Protein AF-A0A800MAT1-F1 (afdb_monomer_lite)

pLDDT: mean 88.36, std 10.91, range [45.16, 96.62]

Secondary structure (DSSP, 8-state):
-----EEEES-THHHHHHHHH-SSSEEEEEE-SS--HHHHHHHHHHTHHHHHHHHH-TT--EEEEE---

Radius of gyration: 12.05 Å; 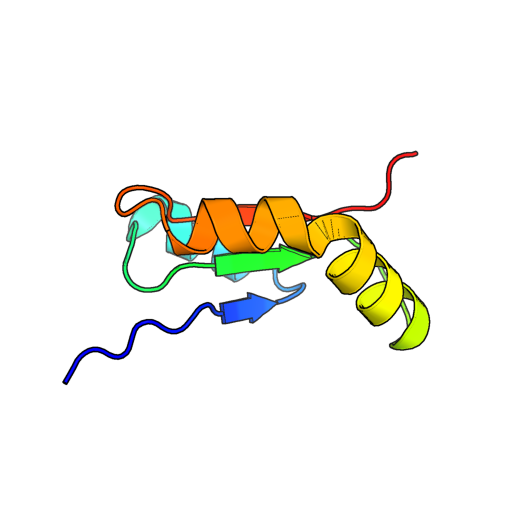chains: 1; bounding box: 26×22×38 Å

Structure (mmCIF, N/CA/C/O backbone):
data_AF-A0A800MAT1-F1
#
_entry.id   AF-A0A800MAT1-F1
#
loop_
_atom_site.group_PDB
_atom_site.id
_atom_site.type_symbol
_atom_site.label_atom_id
_atom_site.label_alt_id
_atom_site.label_comp_id
_atom_site.label_asym_id
_atom_site.label_entity_id
_atom_site.label_seq_id
_atom_site.pdbx_PDB_ins_code
_atom_site.Cartn_x
_atom_site.Cartn_y
_atom_site.Cartn_z
_atom_site.occupancy
_atom_site.B_iso_or_equiv
_atom_site.auth_seq_id
_atom_site.auth_comp_id
_atom_site.auth_asym_id
_atom_site.auth_atom_id
_atom_site.pdbx_PDB_model_num
ATOM 1 N N . MET A 1 1 ? -3.579 5.461 22.856 1.00 45.16 1 MET A N 1
ATOM 2 C CA . MET A 1 1 ? -4.345 5.900 21.673 1.00 45.16 1 MET A CA 1
ATOM 3 C C . MET A 1 1 ? -3.788 5.140 20.481 1.00 45.16 1 MET A C 1
ATOM 5 O O . MET A 1 1 ? -2.669 5.426 20.082 1.00 45.16 1 MET A O 1
ATOM 9 N N . GLN A 1 2 ? -4.477 4.100 20.006 1.00 53.66 2 GLN A N 1
ATOM 10 C CA . GLN A 1 2 ? -4.119 3.473 18.729 1.00 53.66 2 GLN A CA 1
ATOM 11 C C . GLN A 1 2 ? -4.641 4.415 17.638 1.00 53.66 2 GLN A C 1
ATOM 13 O O . GLN A 1 2 ? -5.776 4.872 17.733 1.00 53.66 2 GLN A O 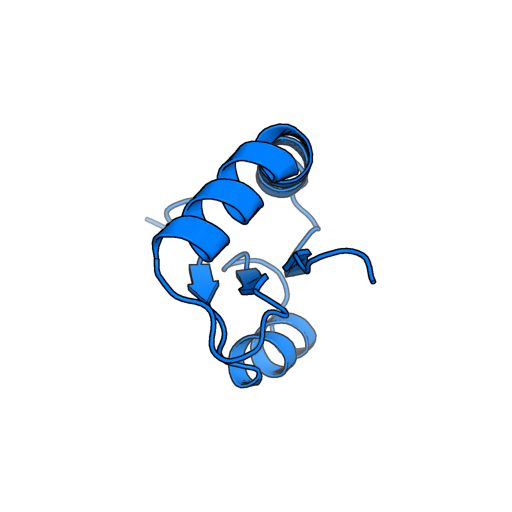1
ATOM 18 N N . GLN A 1 3 ? -3.797 4.800 16.693 1.00 61.62 3 GLN A N 1
ATOM 19 C CA . GLN A 1 3 ? -4.184 5.669 15.584 1.00 61.62 3 GLN A CA 1
ATOM 20 C C . GLN A 1 3 ? -4.405 4.790 14.348 1.00 61.62 3 GLN A C 1
ATOM 22 O O . GLN A 1 3 ? -3.608 3.875 14.122 1.00 61.62 3 GLN A O 1
ATOM 27 N N . ASP A 1 4 ? -5.447 5.075 13.565 1.00 74.75 4 ASP A N 1
ATOM 28 C CA . ASP A 1 4 ? -5.805 4.348 12.337 1.00 74.75 4 ASP A CA 1
ATOM 29 C C . ASP A 1 4 ? -4.852 4.699 11.182 1.00 74.75 4 ASP A C 1
ATOM 31 O O . ASP A 1 4 ? -5.222 5.317 10.186 1.00 74.75 4 ASP A O 1
ATOM 35 N N . PHE A 1 5 ? -3.577 4.345 11.341 1.00 86.25 5 PHE A N 1
ATOM 36 C CA . PHE A 1 5 ? -2.555 4.542 10.321 1.00 86.25 5 PHE A CA 1
ATOM 37 C C . PHE A 1 5 ? -2.336 3.280 9.489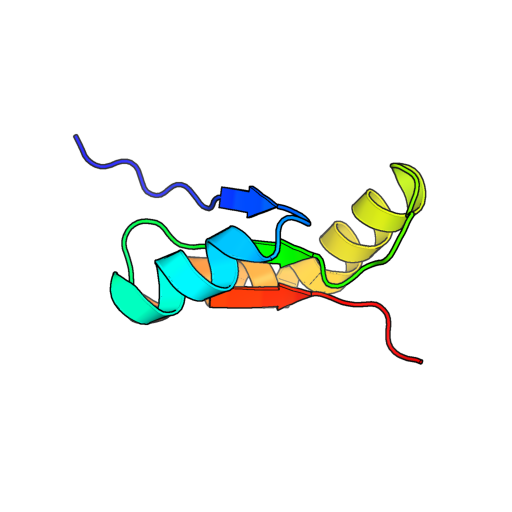 1.00 86.25 5 PHE A C 1
ATOM 39 O O . PHE A 1 5 ? -2.409 2.150 9.978 1.00 86.25 5 PHE A O 1
ATOM 46 N N . VAL A 1 6 ? -1.978 3.505 8.227 1.00 91.44 6 VAL A N 1
ATOM 47 C CA . VAL A 1 6 ? -1.563 2.467 7.286 1.00 91.44 6 VAL A CA 1
ATOM 48 C C . VAL A 1 6 ? -0.081 2.655 6.980 1.00 91.44 6 VAL A C 1
ATOM 50 O O . VAL A 1 6 ? 0.349 3.740 6.592 1.00 91.44 6 VAL A O 1
ATOM 53 N N . ILE A 1 7 ? 0.711 1.598 7.142 1.00 93.19 7 ILE A N 1
ATOM 54 C CA . ILE A 1 7 ? 2.127 1.590 6.762 1.00 93.19 7 ILE A CA 1
ATOM 55 C C . ILE A 1 7 ? 2.219 1.310 5.264 1.00 93.19 7 ILE A C 1
ATOM 57 O O . ILE A 1 7 ? 1.658 0.328 4.794 1.00 93.19 7 ILE A O 1
ATOM 61 N N . VAL A 1 8 ? 2.962 2.124 4.514 1.00 94.69 8 VAL A N 1
ATOM 62 C CA . VAL A 1 8 ? 3.219 1.893 3.084 1.00 94.69 8 VAL A CA 1
ATOM 63 C C . VAL A 1 8 ? 4.705 1.615 2.884 1.00 94.69 8 VAL A C 1
ATOM 65 O O . VAL A 1 8 ? 5.533 2.461 3.215 1.00 94.69 8 VAL A O 1
ATOM 68 N N . SER A 1 9 ? 5.064 0.441 2.356 1.00 93.75 9 SER A N 1
ATOM 69 C CA . SER A 1 9 ? 6.471 0.041 2.195 1.00 93.75 9 SER A CA 1
ATOM 70 C C . SER A 1 9 ? 6.708 -0.840 0.967 1.00 93.75 9 SER A C 1
ATOM 72 O O . SER A 1 9 ? 5.810 -1.546 0.525 1.00 93.75 9 SER A O 1
ATOM 74 N N . LYS A 1 10 ? 7.932 -0.818 0.421 1.00 91.81 10 LYS A N 1
ATOM 75 C CA . LYS A 1 10 ? 8.430 -1.805 -0.567 1.00 91.81 10 LYS A CA 1
ATOM 76 C C . LYS A 1 10 ? 9.077 -3.026 0.099 1.00 91.81 10 LYS A C 1
ATOM 78 O O . LYS A 1 10 ? 9.436 -3.979 -0.582 1.00 91.81 10 LYS A O 1
ATOM 83 N N . ASP A 1 11 ? 9.281 -2.965 1.411 1.00 91.06 11 ASP A N 1
ATOM 84 C CA . ASP A 1 11 ? 10.003 -3.980 2.165 1.00 91.06 11 ASP A CA 1
ATOM 85 C C . ASP A 1 11 ? 9.116 -5.206 2.427 1.00 91.06 11 ASP A C 1
ATOM 87 O O . ASP A 1 11 ? 8.049 -5.112 3.042 1.00 91.06 11 ASP A O 1
ATOM 91 N N . GLY A 1 12 ? 9.571 -6.358 1.932 1.00 87.38 12 GLY A N 1
ATOM 92 C CA . GLY A 1 12 ? 8.868 -7.631 2.025 1.00 87.38 12 GLY A CA 1
ATOM 93 C C . GLY A 1 12 ? 8.689 -8.135 3.457 1.00 87.38 12 GLY A C 1
ATOM 94 O O . GLY A 1 12 ? 7.755 -8.900 3.700 1.00 87.38 12 GLY A O 1
ATOM 95 N N . ASP A 1 13 ? 9.490 -7.669 4.414 1.00 90.69 13 ASP A N 1
ATOM 96 C CA . ASP A 1 13 ? 9.392 -8.096 5.813 1.00 90.69 13 ASP A CA 1
ATOM 97 C C . ASP A 1 13 ? 8.046 -7.695 6.438 1.00 90.69 13 ASP A C 1
ATOM 99 O O . ASP A 1 13 ? 7.477 -8.427 7.256 1.00 90.69 13 ASP A O 1
ATOM 103 N N . PHE A 1 14 ? 7.443 -6.596 5.969 1.00 89.94 14 PHE A N 1
ATOM 104 C CA . PHE A 1 14 ? 6.099 -6.199 6.393 1.00 89.94 14 PHE A CA 1
ATOM 105 C C . PHE A 1 14 ? 5.017 -7.176 5.936 1.00 89.94 14 PHE A C 1
ATOM 107 O O . PHE A 1 14 ? 4.018 -7.334 6.633 1.00 89.94 14 PHE A O 1
ATOM 114 N N . ARG A 1 15 ? 5.212 -7.895 4.821 1.00 88.31 15 ARG A N 1
ATOM 115 C CA . ARG A 1 15 ? 4.287 -8.964 4.415 1.00 88.31 15 ARG A CA 1
ATOM 116 C C . ARG A 1 15 ? 4.263 -10.065 5.459 1.00 88.31 15 ARG A C 1
ATOM 118 O O . ARG A 1 15 ? 3.189 -10.521 5.846 1.00 88.31 15 ARG A O 1
ATOM 125 N N . GLN A 1 16 ? 5.443 -10.505 5.895 1.00 88.38 16 GLN A N 1
ATOM 126 C CA . GLN A 1 16 ? 5.544 -11.533 6.918 1.00 88.38 16 GLN A CA 1
ATOM 127 C C . GLN A 1 16 ? 4.914 -11.026 8.214 1.00 88.38 16 GLN A C 1
ATOM 129 O O . GLN A 1 16 ? 4.061 -11.706 8.776 1.00 88.38 16 GLN A O 1
ATOM 134 N N . LEU A 1 17 ? 5.252 -9.812 8.643 1.00 87.62 17 LEU A N 1
ATOM 135 C CA . LEU A 1 17 ? 4.716 -9.234 9.870 1.00 87.62 17 LEU A CA 1
ATOM 136 C C . LEU A 1 17 ? 3.180 -9.113 9.852 1.00 87.62 17 LEU A C 1
ATOM 138 O O . LEU A 1 17 ? 2.546 -9.533 10.819 1.00 87.62 17 LEU A O 1
ATOM 142 N N . SER A 1 18 ? 2.576 -8.639 8.757 1.00 87.69 18 SER A N 1
ATOM 143 C CA . SER A 1 18 ? 1.113 -8.553 8.611 1.00 87.69 18 SER A CA 1
ATOM 144 C C . SER A 1 18 ? 0.425 -9.912 8.644 1.00 87.69 18 SER A C 1
ATOM 146 O O . SER A 1 18 ? -0.630 -10.044 9.258 1.00 87.69 18 SER A O 1
ATOM 148 N N . LEU A 1 19 ? 1.019 -10.938 8.027 1.00 87.19 19 LEU A N 1
ATOM 149 C CA . LEU A 1 19 ? 0.467 -12.297 8.061 1.00 87.19 19 LEU A CA 1
ATOM 150 C C . LEU A 1 19 ? 0.494 -12.901 9.471 1.00 87.19 19 LEU A C 1
ATOM 152 O O . LEU A 1 19 ? -0.396 -13.668 9.817 1.00 87.19 19 LEU A O 1
ATOM 156 N N . HIS A 1 20 ? 1.499 -12.559 10.284 1.00 88.12 20 HIS A N 1
ATOM 157 C CA . HIS A 1 20 ? 1.623 -13.083 11.647 1.00 88.12 20 HIS A CA 1
ATOM 158 C C . HIS A 1 20 ? 0.808 -12.289 12.675 1.00 88.12 20 HIS A C 1
ATOM 160 O O . HIS A 1 20 ? 0.349 -12.871 13.653 1.00 88.12 20 HIS A O 1
ATOM 166 N N . ARG A 1 21 ? 0.667 -10.967 12.502 1.00 85.62 21 ARG A N 1
ATOM 167 C CA . ARG A 1 21 ? 0.038 -10.079 13.498 1.00 85.62 21 ARG A CA 1
ATOM 168 C C . ARG A 1 21 ? -1.377 -9.624 13.155 1.00 85.62 21 ARG A C 1
ATOM 170 O O . ARG A 1 21 ? -2.076 -9.186 14.061 1.00 85.62 21 ARG A O 1
ATOM 177 N N . GLY A 1 22 ? -1.803 -9.730 11.897 1.00 83.75 22 GLY A N 1
ATOM 178 C CA . GLY A 1 22 ? -3.077 -9.164 11.461 1.00 83.75 22 GLY A CA 1
ATOM 179 C C . GLY A 1 22 ? -3.107 -7.635 11.584 1.00 83.75 22 GLY A C 1
ATOM 180 O O . GLY A 1 22 ? -2.067 -6.979 11.622 1.00 83.75 22 GLY A O 1
ATOM 181 N N . SER A 1 23 ? -4.312 -7.069 11.613 1.00 80.31 23 SER A N 1
ATOM 182 C CA . SER A 1 23 ? -4.547 -5.646 11.880 1.00 80.31 23 SER A CA 1
ATOM 183 C C . SER A 1 23 ? -4.824 -5.435 13.380 1.00 80.31 23 SER A C 1
ATOM 185 O O . SER A 1 23 ? -5.538 -6.260 13.955 1.00 80.31 23 SER A O 1
ATOM 187 N N . PRO A 1 24 ? -4.340 -4.353 14.034 1.00 82.31 24 PRO A N 1
ATOM 188 C CA . PRO A 1 24 ? -3.421 -3.312 13.549 1.00 82.31 24 PRO A CA 1
ATOM 189 C C . PRO A 1 24 ? -1.916 -3.641 13.757 1.00 82.31 24 PRO A C 1
ATOM 191 O O . PRO A 1 24 ? -1.565 -4.333 14.718 1.00 82.31 24 PRO A O 1
ATOM 194 N N . PRO A 1 25 ? -0.995 -3.066 12.942 1.00 87.50 25 PRO A N 1
ATOM 195 C CA . PRO A 1 25 ? -1.236 -2.057 11.905 1.00 87.50 25 PRO A CA 1
ATOM 196 C C . PRO A 1 25 ? -1.614 -2.653 10.543 1.00 87.50 25 PRO A C 1
ATOM 198 O O . PRO A 1 25 ? -1.181 -3.744 10.177 1.00 87.50 25 PRO A O 1
ATOM 201 N N . LYS A 1 26 ? -2.360 -1.876 9.754 1.00 92.44 26 LYS A N 1
ATOM 202 C CA . LYS A 1 26 ? -2.602 -2.164 8.337 1.00 92.44 26 LYS A CA 1
ATOM 203 C C . LYS A 1 26 ? -1.364 -1.855 7.504 1.00 92.44 26 LYS A C 1
ATOM 205 O O . LYS A 1 26 ? -0.679 -0.859 7.749 1.00 92.44 26 LYS A O 1
ATOM 210 N N . VAL A 1 27 ? -1.102 -2.671 6.487 1.00 95.25 27 VAL A N 1
ATOM 211 C CA . VAL A 1 27 ? 0.065 -2.520 5.610 1.00 95.25 27 VAL A CA 1
ATOM 212 C C . VAL A 1 27 ? -0.347 -2.496 4.141 1.00 95.25 27 VAL A C 1
ATOM 214 O O . VAL A 1 27 ? -1.079 -3.359 3.669 1.00 95.25 27 VAL A O 1
ATOM 217 N N . ILE A 1 28 ? 0.202 -1.543 3.394 1.00 96.25 28 ILE A N 1
ATOM 218 C CA . ILE A 1 28 ? 0.243 -1.545 1.935 1.00 96.25 28 ILE A CA 1
ATOM 219 C C . ILE A 1 28 ? 1.662 -1.909 1.501 1.00 96.25 28 ILE A C 1
ATOM 221 O O . ILE A 1 28 ? 2.610 -1.152 1.727 1.00 96.25 28 ILE A O 1
ATOM 225 N N . LEU A 1 29 ? 1.804 -3.058 0.845 1.00 95.94 29 LEU A N 1
ATOM 226 C CA . LEU A 1 29 ? 3.063 -3.487 0.251 1.00 95.94 29 LEU A CA 1
ATOM 227 C C . LEU A 1 29 ? 3.118 -3.079 -1.222 1.00 95.94 29 LEU A C 1
ATOM 229 O O . LEU A 1 29 ? 2.295 -3.499 -2.038 1.00 95.94 29 LEU A O 1
ATOM 233 N N . LEU A 1 30 ? 4.126 -2.289 -1.568 1.00 95.56 30 LEU A N 1
ATOM 234 C CA . LEU A 1 30 ? 4.434 -1.876 -2.927 1.00 95.56 30 LEU A CA 1
ATOM 235 C C . LEU A 1 30 ? 5.292 -2.954 -3.601 1.00 95.56 30 LEU A C 1
ATOM 237 O O . LEU A 1 30 ? 6.516 -2.954 -3.489 1.00 95.56 30 LEU A O 1
ATOM 241 N N . ALA A 1 31 ? 4.645 -3.859 -4.332 1.00 93.38 31 ALA A N 1
ATOM 242 C CA . ALA A 1 31 ? 5.272 -4.860 -5.192 1.00 93.38 31 ALA A CA 1
ATOM 243 C C . ALA A 1 31 ? 5.757 -4.225 -6.507 1.00 93.38 31 ALA A C 1
ATOM 245 O O . ALA A 1 31 ? 5.337 -4.582 -7.608 1.00 93.38 31 ALA A O 1
ATOM 246 N N . VAL A 1 32 ? 6.633 -3.234 -6.375 1.00 89.12 32 VAL A N 1
ATOM 247 C CA . VAL A 1 32 ? 7.364 -2.600 -7.470 1.00 89.12 32 VAL A CA 1
ATOM 248 C C . VAL A 1 32 ? 8.846 -2.828 -7.215 1.00 89.12 32 VAL A C 1
ATOM 250 O O . VAL A 1 32 ? 9.287 -2.767 -6.070 1.00 89.12 32 VAL A O 1
ATOM 253 N N . GLY A 1 33 ? 9.619 -3.113 -8.264 1.00 85.38 33 GLY A N 1
ATOM 254 C CA . GLY A 1 33 ? 11.075 -3.222 -8.146 1.00 85.38 33 GLY A CA 1
ATOM 255 C C . GLY A 1 33 ? 11.726 -1.876 -7.797 1.00 85.38 33 GLY A C 1
ATOM 256 O O . GLY A 1 33 ? 11.174 -1.040 -7.076 1.00 85.38 33 GLY A O 1
ATOM 257 N N . ASN A 1 34 ? 12.899 -1.604 -8.367 1.00 85.31 34 ASN A N 1
ATOM 258 C CA . ASN A 1 34 ? 13.501 -0.273 -8.274 1.00 85.31 34 ASN A CA 1
ATOM 259 C C . ASN A 1 34 ? 12.679 0.741 -9.084 1.00 85.31 34 ASN A C 1
ATOM 261 O O . ASN A 1 34 ? 12.941 1.002 -10.252 1.00 85.31 34 ASN A O 1
ATOM 265 N N . ALA A 1 35 ? 11.653 1.292 -8.442 1.00 87.75 35 ALA A N 1
ATOM 266 C CA . ALA A 1 35 ? 10.807 2.347 -8.965 1.00 87.75 35 ALA A CA 1
ATOM 267 C C . ALA A 1 35 ? 11.182 3.680 -8.314 1.00 87.75 35 ALA A C 1
ATOM 269 O O . ALA A 1 35 ? 11.323 3.771 -7.088 1.00 87.75 35 ALA A O 1
ATOM 270 N N . GLY A 1 36 ? 11.330 4.708 -9.149 1.00 91.81 36 GLY A N 1
ATOM 271 C CA . GLY A 1 36 ? 11.470 6.086 -8.692 1.00 91.81 36 GLY A CA 1
ATOM 272 C C . GLY A 1 36 ? 10.156 6.641 -8.141 1.00 91.81 36 GLY A C 1
ATOM 273 O O . GLY A 1 36 ? 9.083 6.066 -8.342 1.00 91.81 36 GLY A O 1
ATOM 274 N N . THR A 1 37 ? 10.243 7.797 -7.485 1.00 93.31 37 THR A N 1
ATOM 275 C CA . THR A 1 37 ? 9.115 8.451 -6.808 1.00 93.31 37 THR A CA 1
ATOM 276 C C . THR A 1 37 ? 7.908 8.640 -7.720 1.00 93.31 37 THR A C 1
ATOM 278 O O . THR A 1 37 ? 6.812 8.269 -7.326 1.00 93.31 37 THR A O 1
ATOM 281 N N . ASN A 1 38 ? 8.095 9.108 -8.959 1.00 94.62 38 ASN A N 1
ATOM 282 C CA . ASN A 1 38 ? 6.981 9.350 -9.888 1.00 94.62 38 ASN A CA 1
ATOM 283 C C . ASN A 1 38 ? 6.151 8.087 -10.139 1.00 94.62 38 ASN A C 1
ATOM 285 O O . ASN A 1 38 ? 4.929 8.122 -10.065 1.00 94.62 38 ASN A O 1
ATOM 289 N N . ARG A 1 39 ? 6.812 6.943 -10.344 1.00 92.81 39 ARG A N 1
ATOM 290 C CA . ARG A 1 39 ? 6.117 5.679 -10.600 1.00 92.81 39 ARG A CA 1
ATOM 291 C C . ARG A 1 39 ? 5.357 5.182 -9.370 1.00 92.81 39 ARG A C 1
ATOM 293 O O . ARG A 1 39 ? 4.288 4.597 -9.517 1.00 92.81 39 ARG A O 1
ATOM 300 N N . ILE A 1 40 ? 5.906 5.412 -8.176 1.00 94.00 40 ILE A N 1
ATOM 301 C CA . ILE A 1 40 ? 5.231 5.106 -6.909 1.00 94.00 40 ILE A CA 1
ATOM 302 C C . ILE A 1 40 ? 4.015 6.021 -6.733 1.00 94.00 40 ILE A C 1
ATOM 304 O O . ILE A 1 40 ? 2.933 5.526 -6.434 1.00 94.00 40 ILE A O 1
ATOM 308 N N . THR A 1 41 ? 4.160 7.325 -6.975 1.00 95.38 41 THR A N 1
ATOM 309 C CA . THR A 1 41 ? 3.058 8.294 -6.930 1.00 95.38 41 THR A CA 1
ATOM 310 C C . THR A 1 41 ? 1.932 7.888 -7.875 1.00 95.38 41 THR A C 1
ATOM 312 O O . THR A 1 41 ? 0.786 7.785 -7.446 1.00 95.38 41 THR A O 1
ATOM 315 N N . ASP A 1 42 ? 2.258 7.565 -9.127 1.00 95.38 42 ASP A N 1
ATOM 316 C CA . ASP A 1 42 ? 1.282 7.115 -10.119 1.00 95.38 42 ASP A CA 1
ATOM 317 C C . ASP A 1 42 ? 0.546 5.851 -9.664 1.00 95.38 42 ASP A C 1
ATOM 319 O O . ASP A 1 42 ? -0.672 5.765 -9.806 1.00 95.38 42 ASP A O 1
ATOM 323 N N . LEU A 1 43 ? 1.267 4.878 -9.095 1.00 95.25 43 LEU A N 1
ATOM 324 C CA . LEU A 1 43 ? 0.679 3.646 -8.569 1.00 95.25 43 LEU A CA 1
ATOM 325 C C . LEU A 1 43 ? -0.298 3.929 -7.422 1.00 95.25 43 LEU A C 1
ATOM 327 O O . LEU A 1 43 ? -1.383 3.345 -7.390 1.00 95.25 43 LEU A O 1
ATOM 331 N N . LEU A 1 44 ? 0.075 4.810 -6.492 1.00 95.38 44 LEU A N 1
ATOM 332 C CA . LEU A 1 44 ? -0.768 5.177 -5.355 1.00 95.38 44 LEU A CA 1
ATOM 333 C C . LEU A 1 44 ? -2.027 5.922 -5.811 1.00 95.38 44 LEU A C 1
ATOM 335 O O . LEU A 1 44 ? -3.123 5.565 -5.386 1.00 95.38 44 LEU A O 1
ATOM 339 N N . ILE A 1 45 ? -1.886 6.889 -6.725 1.00 96.31 45 ILE A N 1
ATOM 340 C CA . ILE A 1 45 ? -3.015 7.642 -7.291 1.00 96.31 45 ILE A CA 1
ATOM 341 C C . ILE A 1 45 ? -3.964 6.699 -8.039 1.00 96.31 45 ILE A C 1
ATOM 343 O O . ILE A 1 45 ? -5.168 6.710 -7.792 1.00 96.31 45 ILE A O 1
ATOM 347 N N . GLN A 1 46 ? -3.435 5.830 -8.905 1.00 96.25 46 GLN A N 1
ATOM 348 C CA . GLN A 1 46 ? -4.244 4.863 -9.659 1.00 96.25 46 GLN A CA 1
ATOM 349 C C . GLN A 1 46 ? -4.928 3.830 -8.755 1.00 96.25 46 GLN A C 1
ATOM 351 O O . GLN A 1 46 ? -5.980 3.301 -9.104 1.00 96.25 46 GLN A O 1
ATOM 356 N N . SER A 1 47 ? -4.356 3.552 -7.581 1.00 96.62 47 SER A N 1
ATOM 357 C CA . SER A 1 47 ? -4.896 2.591 -6.616 1.00 96.62 47 SER A CA 1
ATOM 358 C C . SER A 1 47 ? -5.778 3.230 -5.541 1.00 96.62 47 SER A C 1
ATOM 360 O O . SER A 1 47 ? -6.182 2.524 -4.618 1.00 96.62 47 SER A O 1
ATOM 362 N N . HIS A 1 48 ? -6.100 4.526 -5.639 1.00 95.75 48 HIS A N 1
ATOM 363 C CA . HIS A 1 48 ? -6.816 5.273 -4.599 1.00 95.75 48 HIS A CA 1
ATOM 364 C C . HIS A 1 48 ? -8.093 4.570 -4.109 1.00 95.75 48 HIS A C 1
ATOM 366 O O . HIS A 1 48 ? -8.296 4.429 -2.907 1.00 95.75 48 HIS A O 1
ATOM 372 N N . SER A 1 49 ? -8.926 4.056 -5.020 1.00 96.19 49 SER A N 1
ATOM 373 C CA . SER A 1 49 ? -10.161 3.345 -4.653 1.00 96.19 49 SER A CA 1
ATOM 374 C C . SER A 1 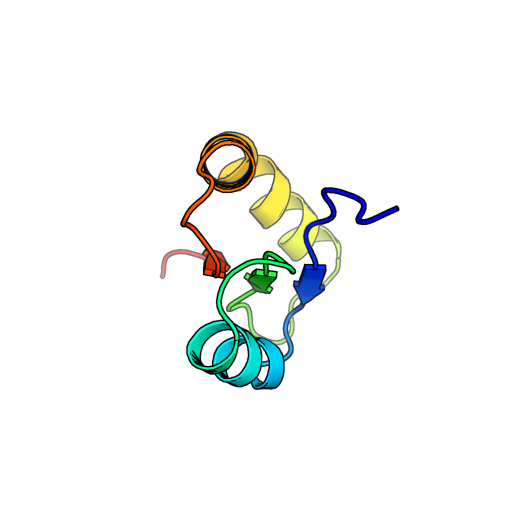49 ? -9.897 2.079 -3.831 1.00 96.19 49 SER A C 1
ATOM 376 O O . SER A 1 49 ? -10.580 1.828 -2.841 1.00 96.19 49 SER A O 1
ATOM 378 N N . ARG A 1 50 ? -8.869 1.307 -4.201 1.00 96.31 50 ARG A N 1
ATOM 379 C CA . ARG A 1 50 ? -8.447 0.099 -3.477 1.00 96.31 50 ARG A CA 1
ATOM 380 C C . ARG A 1 50 ? -7.904 0.444 -2.094 1.00 96.31 50 ARG A C 1
ATOM 382 O O . ARG A 1 50 ? -8.177 -0.280 -1.145 1.00 96.31 50 ARG A O 1
ATOM 389 N N . ILE A 1 51 ? -7.153 1.541 -1.988 1.00 95.81 51 ILE A N 1
ATOM 390 C CA . ILE A 1 51 ? -6.613 2.040 -0.718 1.00 95.81 51 ILE A CA 1
ATOM 391 C C . ILE A 1 51 ? -7.749 2.492 0.209 1.00 95.81 51 ILE A C 1
ATOM 393 O O . ILE A 1 51 ? -7.733 2.127 1.381 1.00 95.81 51 ILE A O 1
ATOM 397 N N . SER A 1 52 ? -8.746 3.224 -0.306 1.00 94.12 52 SER A N 1
ATOM 398 C CA . SER A 1 52 ? -9.911 3.663 0.484 1.00 94.12 52 SER A CA 1
ATOM 399 C C . SER A 1 52 ? -10.680 2.468 1.040 1.00 94.12 52 SER A C 1
ATOM 401 O O . SER A 1 52 ? -10.848 2.362 2.252 1.00 94.12 52 SER A O 1
ATOM 403 N N . GLY A 1 53 ? -11.047 1.510 0.179 1.00 94.50 53 GLY A N 1
ATOM 404 C CA . GLY A 1 53 ? -11.764 0.308 0.617 1.00 94.50 53 GLY A CA 1
ATOM 405 C C . GLY A 1 53 ? -10.971 -0.494 1.651 1.00 94.50 53 GLY A C 1
ATOM 406 O O . GLY A 1 53 ? -11.496 -0.853 2.700 1.00 94.50 53 GLY A O 1
ATOM 407 N N . PHE A 1 54 ? -9.669 -0.687 1.420 1.00 94.62 54 PHE A N 1
ATOM 408 C CA . PHE A 1 54 ? -8.784 -1.347 2.382 1.00 94.62 54 PHE A CA 1
ATOM 409 C C . PHE A 1 54 ? -8.720 -0.623 3.733 1.00 94.62 54 PHE A C 1
ATOM 411 O O . PHE A 1 54 ? -8.688 -1.265 4.781 1.00 94.62 54 PHE A O 1
ATOM 418 N N . SER A 1 55 ? -8.714 0.712 3.740 1.00 90.94 55 SER A N 1
ATOM 419 C CA . SER A 1 55 ? -8.711 1.499 4.977 1.00 90.94 55 SER A CA 1
ATOM 420 C C . SER A 1 55 ? -9.998 1.304 5.783 1.00 90.94 55 SER A C 1
ATOM 422 O O . SER A 1 55 ? -9.939 1.242 7.011 1.00 90.94 55 SER A O 1
ATOM 424 N N . GLU A 1 56 ? -11.134 1.142 5.110 1.00 90.56 56 GLU A N 1
ATOM 425 C CA . GLU A 1 56 ? -12.463 1.023 5.720 1.00 90.56 56 GLU A CA 1
ATOM 426 C C . GLU A 1 56 ? -12.794 -0.400 6.208 1.00 90.56 56 GLU A C 1
ATOM 428 O O . GLU A 1 56 ? -13.619 -0.564 7.106 1.00 90.56 56 GLU A O 1
ATOM 433 N N . HIS A 1 57 ? -12.134 -1.439 5.683 1.00 89.31 57 HIS A N 1
ATOM 434 C CA . HIS A 1 57 ? -12.384 -2.828 6.087 1.00 89.31 57 HIS A CA 1
ATOM 435 C C . HIS A 1 57 ? -11.617 -3.227 7.360 1.00 89.31 57 HIS A C 1
ATOM 437 O O . HIS A 1 57 ? -10.391 -3.293 7.327 1.00 89.31 57 HIS A O 1
ATOM 443 N N . PRO A 1 58 ? -12.279 -3.523 8.493 1.00 84.44 58 PRO A N 1
ATOM 444 C CA . PRO A 1 58 ? -11.598 -3.716 9.781 1.00 84.44 58 PRO A CA 1
ATOM 445 C C . PRO A 1 58 ? -10.666 -4.938 9.823 1.00 84.44 58 PRO A C 1
ATOM 447 O O . PRO A 1 58 ? -9.616 -4.881 10.462 1.00 84.44 58 PRO A O 1
ATOM 450 N N . GLU A 1 59 ? -11.018 -6.005 9.104 1.00 86.75 59 GLU A N 1
ATOM 451 C CA . GLU A 1 59 ? -10.294 -7.286 9.105 1.00 86.75 59 GLU A CA 1
ATOM 452 C C . GLU A 1 59 ? -9.101 -7.315 8.136 1.00 86.75 59 GLU A C 1
ATOM 454 O O . GLU A 1 59 ? -8.224 -8.176 8.235 1.00 86.75 59 GLU A O 1
ATOM 459 N N . ASP A 1 60 ? -9.040 -6.367 7.200 1.00 91.31 60 ASP A N 1
ATOM 460 C CA . ASP A 1 60 ? -7.976 -6.329 6.209 1.00 91.31 60 ASP A CA 1
ATOM 461 C C . ASP A 1 60 ? -6.665 -5.854 6.850 1.00 91.31 60 ASP A C 1
ATOM 463 O O . ASP A 1 60 ? -6.566 -4.746 7.381 1.00 91.31 60 ASP A O 1
ATOM 467 N N . SER A 1 61 ? -5.624 -6.687 6.769 1.00 92.12 61 SER A N 1
ATOM 468 C CA . SER A 1 61 ? -4.301 -6.403 7.345 1.00 92.12 61 SER A CA 1
ATOM 469 C C . SER A 1 61 ? -3.224 -6.080 6.307 1.00 92.12 61 SER A C 1
ATOM 471 O O . SER A 1 61 ? -2.242 -5.405 6.629 1.00 92.12 61 SER A O 1
ATOM 473 N N . LEU A 1 62 ? -3.400 -6.532 5.060 1.00 94.56 62 LEU A N 1
ATOM 474 C CA . LEU A 1 62 ? -2.422 -6.380 3.985 1.00 94.56 62 LEU A CA 1
ATOM 475 C C . LEU A 1 62 ? -3.086 -6.120 2.626 1.00 94.56 62 LEU A C 1
ATOM 477 O O . LEU A 1 62 ? -3.868 -6.935 2.144 1.00 94.56 62 LEU A O 1
ATOM 481 N N . LEU A 1 63 ? -2.665 -5.050 1.954 1.00 95.75 63 LEU A N 1
ATOM 482 C CA . LEU A 1 63 ? -2.968 -4.770 0.551 1.00 95.75 63 LEU A CA 1
ATOM 483 C C . LEU A 1 63 ? -1.674 -4.756 -0.266 1.00 95.75 63 LEU A C 1
ATOM 485 O O . LEU A 1 63 ? -0.739 -4.029 0.051 1.00 95.75 63 LEU A O 1
ATOM 489 N N . ILE A 1 64 ? -1.620 -5.523 -1.354 1.00 95.81 64 ILE A N 1
ATOM 490 C CA . ILE A 1 64 ? -0.475 -5.515 -2.274 1.00 95.81 64 ILE A CA 1
ATOM 491 C C . ILE A 1 64 ? -0.819 -4.672 -3.507 1.00 95.81 64 ILE A C 1
ATOM 493 O O . ILE A 1 64 ? -1.813 -4.923 -4.201 1.00 95.81 64 ILE A O 1
ATOM 497 N N . LEU A 1 65 ? 0.016 -3.673 -3.792 1.00 95.88 65 LEU A N 1
ATOM 498 C CA . LEU A 1 65 ? -0.072 -2.821 -4.976 1.00 95.88 65 LEU A CA 1
ATOM 499 C C . LEU A 1 65 ? 1.145 -3.061 -5.864 1.00 95.88 65 LEU A C 1
ATOM 501 O O . LEU A 1 65 ? 2.278 -2.936 -5.414 1.00 95.88 65 LEU A O 1
ATOM 505 N N . GLY A 1 66 ? 0.916 -3.372 -7.133 1.00 91.12 66 GLY A N 1
ATOM 506 C CA . GLY A 1 66 ? 1.967 -3.558 -8.125 1.00 91.12 66 GLY A CA 1
ATOM 507 C C . GLY A 1 66 ? 1.505 -3.038 -9.476 1.0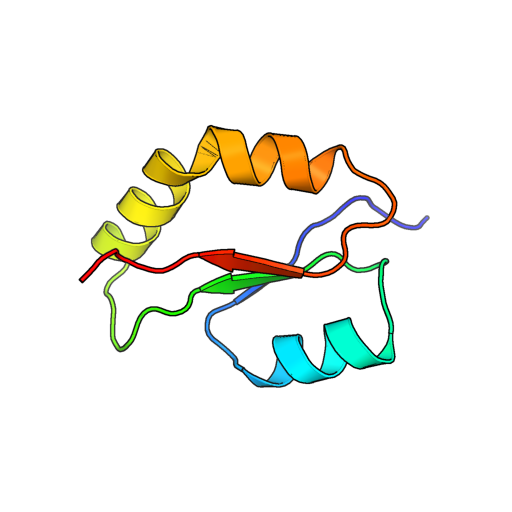0 91.12 66 GLY A C 1
ATOM 508 O O . GLY A 1 66 ? 0.326 -2.742 -9.677 1.00 91.12 66 GLY A O 1
ATOM 509 N N . THR A 1 67 ? 2.441 -2.909 -10.404 1.00 77.31 67 THR A N 1
ATOM 510 C CA . THR A 1 67 ? 2.121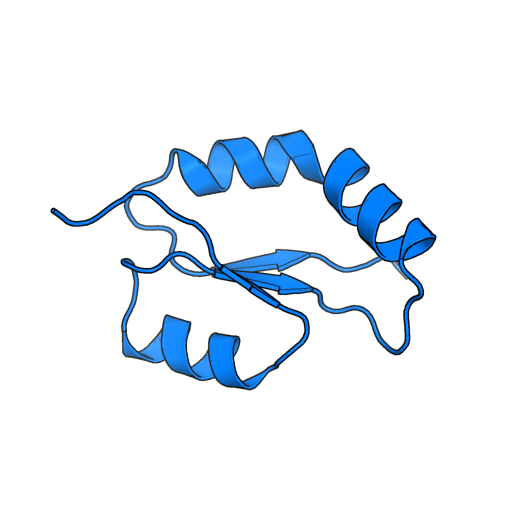 -2.559 -11.785 1.00 77.31 67 THR A CA 1
ATOM 511 C C . THR A 1 67 ? 1.690 -3.826 -12.511 1.00 77.31 67 THR A C 1
ATOM 513 O O . THR A 1 67 ? 2.430 -4.808 -12.470 1.00 77.31 67 THR A O 1
ATOM 516 N N . ALA A 1 68 ? 0.518 -3.819 -13.150 1.00 60.03 68 ALA A N 1
ATOM 517 C CA . ALA A 1 68 ? 0.153 -4.891 -14.072 1.00 60.03 68 ALA A CA 1
ATOM 518 C C . ALA A 1 68 ? 1.260 -5.035 -15.131 1.00 60.03 68 ALA A C 1
ATOM 520 O O . ALA A 1 68 ? 1.759 -4.019 -15.629 1.00 60.03 68 ALA A O 1
ATOM 521 N N . VAL A 1 69 ? 1.676 -6.278 -15.380 1.00 47.81 69 VAL A N 1
ATOM 522 C CA . VAL A 1 69 ? 2.574 -6.648 -16.483 1.00 47.81 69 VAL A CA 1
ATOM 523 C C . VAL A 1 69 ? 1.748 -6.757 -17.753 1.00 47.81 69 VAL A C 1
ATOM 525 O O . VAL A 1 69 ? 0.640 -7.334 -17.656 1.00 47.81 69 VAL A O 1
#

Sequence (69 aa):
MQQDFVIVSKDGDFRQLSLHRGSPPKVILLAVGNAGTNRITDLLIQSHSRISGFSEHPEDSLLILGTAV

Foldseek 3Di:
DDDLDEAEECDCVLVVVCVVPFDVVAYEHEPEDPDDPVVVVVQCVVCVVVVVVLSPDRRHRYDYTYDDD